Protein AF-A0A6A7BTP1-F1 (afdb_monomer_lite)

Organism: NCBI:txid1314780

Foldseek 3Di:
DDDDDDDPPPDDPVCLVVLLVVLLVVLVVLLVLLVVLLVVLQVCLVDPVPPDPAHDDPLLCQLVVLLVVLL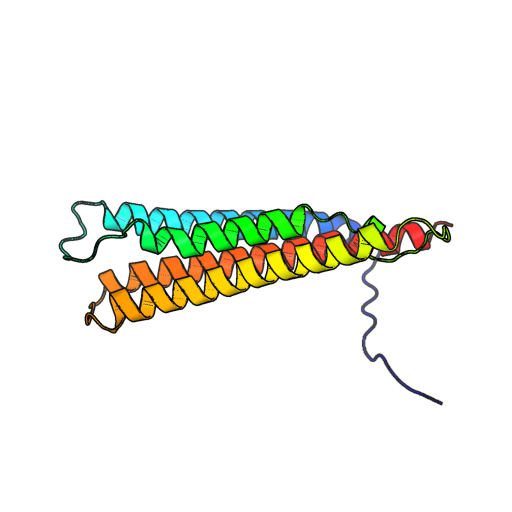VLLVPQDCVLQPPPPPDPPPPVPNVVSVVSNVSSVVSLVSSLVSLVVCLCVRCVVVVNDPPNSVSSVSSNSSSVSSVVSSVSNNVSVVSPVVVVVVPD

Sequence (169 aa):
MSTDHLFRISLPPILTSHTRAIGVYTSGALFSISLFSLLDASLWSSSHLNGSLFHVTFLDWVPAIFSFLGLIIINLINKDHLLGEGAGYGDENHQWRLRVWLFVGFAALAGGLAGGVAVLVLKYVTKGAEWPALGMGVEGLLANAGVMLACVILWTAQRGDEFGYNLTL

InterPro domains:
  IPR007919 Uncharacterised protein family UPF0220 [PF05255] (3-162)
  IPR007919 Uncharacterised protein family UPF0220 [PTHR13180] (17-161)

Radius of gyration: 20.79 Å; chains: 1; bounding box: 47×31×66 Å

pLDDT: mean 73.59, std 16.99, range [35.97, 94.38]

Secondary structure (DSSP, 8-state):
-----S------HHHHHHHHHHHHHHHHHHHHHHHHHHHHHHHHHHSTT--SS----HHHHHHHHHHHHHHHHHHHS-GGGTS--S--TT-HHHHHHHHHHHHHHHHHHHHHHHHHHHHIIIIIITTTPPTTHHHHHHHHHHHHHHHHHHHHHHHHHTTSSHHHHTT--

Structure (mmCIF, N/CA/C/O backbone):
data_AF-A0A6A7BTP1-F1
#
_entry.id   AF-A0A6A7BTP1-F1
#
loop_
_atom_site.group_PDB
_atom_site.id
_atom_site.type_symbol
_atom_site.label_atom_id
_atom_site.label_alt_id
_atom_site.label_comp_id
_atom_site.label_asym_id
_atom_site.label_entity_id
_atom_site.label_seq_id
_atom_site.pdbx_PDB_ins_code
_atom_site.Cartn_x
_atom_site.Cartn_y
_atom_site.Cartn_z
_atom_site.occupancy
_atom_site.B_iso_or_equiv
_atom_site.auth_seq_id
_atom_site.auth_comp_id
_atom_site.auth_asym_id
_atom_site.auth_atom_id
_atom_site.pdbx_PDB_model_num
ATOM 1 N N . MET A 1 1 ? -3.480 -16.280 -43.248 1.00 35.97 1 MET A N 1
ATOM 2 C CA . MET A 1 1 ? -3.436 -17.247 -42.129 1.00 35.97 1 MET A CA 1
ATOM 3 C C . MET A 1 1 ? -2.390 -16.700 -41.166 1.00 35.97 1 MET A C 1
ATOM 5 O O . MET A 1 1 ? -1.259 -16.602 -41.603 1.00 35.97 1 MET A O 1
ATOM 9 N N . SER A 1 2 ? -2.645 -16.174 -39.971 1.00 37.62 2 SER A N 1
ATOM 10 C CA . SER A 1 2 ? -3.800 -16.159 -39.063 1.00 37.62 2 SER A CA 1
ATOM 11 C C . SER A 1 2 ? -3.888 -14.798 -38.347 1.00 37.62 2 SER A C 1
ATOM 13 O O . SER A 1 2 ? -2.952 -14.007 -38.395 1.00 37.62 2 SER A O 1
ATOM 15 N N . THR A 1 3 ? -5.049 -14.549 -37.751 1.00 51.59 3 THR A N 1
ATOM 16 C CA . THR A 1 3 ? -5.481 -13.425 -36.901 1.00 51.59 3 THR A CA 1
ATOM 17 C C . THR A 1 3 ? -4.662 -13.208 -35.616 1.00 51.59 3 THR A C 1
ATOM 19 O O . THR A 1 3 ? -3.900 -14.085 -35.227 1.00 51.59 3 THR A O 1
ATOM 22 N N . ASP A 1 4 ? -4.945 -12.064 -34.962 1.00 47.62 4 ASP A N 1
ATOM 23 C CA . ASP A 1 4 ? -4.669 -11.647 -33.564 1.00 47.62 4 ASP A CA 1
ATOM 24 C C . ASP A 1 4 ? -3.521 -10.621 -33.427 1.00 47.62 4 ASP A C 1
ATOM 26 O O . ASP A 1 4 ? -2.368 -10.911 -33.701 1.00 47.62 4 ASP A O 1
ATOM 30 N N . HIS A 1 5 ? -3.754 -9.340 -33.100 1.00 43.03 5 HIS A N 1
ATOM 31 C CA . HIS A 1 5 ? -4.493 -8.839 -31.936 1.00 43.03 5 HIS A CA 1
ATOM 32 C C . HIS A 1 5 ? -5.347 -7.582 -32.224 1.00 43.03 5 HIS A C 1
ATOM 34 O O . HIS A 1 5 ? -4.935 -6.660 -32.925 1.00 43.03 5 HIS A O 1
ATOM 40 N N . LEU A 1 6 ? -6.536 -7.544 -31.614 1.00 52.94 6 LEU A N 1
ATOM 41 C CA . LEU A 1 6 ? -7.685 -6.697 -31.971 1.00 52.94 6 LEU A CA 1
ATOM 42 C C . LEU A 1 6 ? -7.646 -5.233 -31.487 1.00 52.94 6 LEU A C 1
ATOM 44 O O . LEU A 1 6 ? -8.480 -4.450 -31.919 1.00 52.94 6 LEU A O 1
ATOM 48 N N . PHE A 1 7 ? -6.689 -4.814 -30.652 1.00 45.59 7 PHE A N 1
ATOM 49 C CA . PHE A 1 7 ? -6.537 -3.398 -30.282 1.00 45.59 7 PHE A CA 1
ATOM 50 C C . PHE A 1 7 ? -5.072 -3.042 -30.021 1.00 45.59 7 PHE A C 1
ATOM 52 O O . PHE A 1 7 ? -4.561 -3.205 -28.916 1.00 45.59 7 PHE A O 1
ATOM 59 N N . ARG A 1 8 ? -4.395 -2.493 -31.034 1.00 48.19 8 ARG A N 1
ATOM 60 C CA . ARG A 1 8 ? -3.142 -1.752 -30.853 1.00 48.19 8 ARG A CA 1
ATOM 61 C C . ARG A 1 8 ? -3.513 -0.282 -30.687 1.00 48.19 8 ARG A C 1
ATOM 63 O O . ARG A 1 8 ? -3.595 0.451 -31.668 1.00 48.19 8 ARG A O 1
ATOM 70 N N . ILE A 1 9 ? -3.822 0.139 -29.460 1.00 52.62 9 ILE A N 1
ATOM 71 C CA . ILE A 1 9 ? -4.059 1.559 -29.171 1.00 52.62 9 ILE A CA 1
ATOM 72 C C . ILE A 1 9 ? -2.707 2.268 -29.290 1.00 52.62 9 ILE A C 1
ATOM 74 O O . ILE A 1 9 ? -1.930 2.338 -28.342 1.00 52.62 9 ILE A O 1
ATOM 78 N N . SER A 1 10 ? -2.405 2.747 -30.494 1.00 53.88 10 SER A N 1
ATOM 79 C CA . SER A 1 10 ? -1.260 3.609 -30.756 1.00 53.88 10 SER A CA 1
ATOM 80 C C . SER A 1 10 ? -1.646 5.018 -30.316 1.00 53.88 10 SER A C 1
ATOM 82 O O . SER A 1 10 ? -2.218 5.785 -31.088 1.00 53.88 10 SER A O 1
ATOM 84 N N . LEU A 1 11 ? -1.419 5.335 -29.040 1.00 48.78 11 LEU A N 1
ATOM 85 C CA . LEU A 1 11 ? -1.596 6.700 -28.548 1.00 48.78 11 LEU A CA 1
ATOM 86 C C . LEU A 1 11 ? -0.551 7.622 -29.202 1.00 48.78 11 LEU A C 1
ATOM 88 O O . LEU A 1 11 ? 0.564 7.177 -29.486 1.00 48.78 11 LEU A O 1
ATOM 92 N N . PRO A 1 12 ? -0.891 8.894 -29.471 1.00 46.34 12 PRO A N 1
ATOM 93 C CA . PRO A 1 12 ? 0.028 9.819 -30.122 1.00 46.34 12 PRO A CA 1
ATOM 94 C C . PRO A 1 12 ? 1.289 10.061 -29.266 1.00 46.34 12 PRO A C 1
ATOM 96 O O . PRO A 1 12 ? 1.202 10.052 -28.037 1.00 46.34 12 PRO A O 1
ATOM 99 N N . PRO A 1 13 ? 2.454 10.347 -29.880 1.00 52.44 13 PRO A N 1
ATOM 100 C CA . PRO A 1 13 ? 3.747 10.480 -29.187 1.00 52.44 13 PRO A CA 1
ATOM 101 C C . PRO A 1 13 ? 3.826 11.671 -28.209 1.00 52.44 13 PRO A C 1
ATOM 103 O O . PRO A 1 13 ? 4.695 11.732 -27.346 1.00 52.44 13 PRO A O 1
ATOM 106 N N . ILE A 1 14 ? 2.892 12.619 -28.300 1.00 48.50 14 ILE A N 1
ATOM 107 C CA . ILE A 1 14 ? 2.730 13.698 -27.312 1.00 48.50 14 ILE A CA 1
ATOM 108 C C . ILE A 1 14 ? 2.009 13.180 -26.058 1.00 48.50 14 ILE A C 1
ATOM 110 O O . ILE A 1 14 ? 2.308 13.617 -24.947 1.00 48.50 14 ILE A O 1
ATOM 114 N N . LEU A 1 15 ? 1.104 12.204 -26.210 1.00 51.53 15 LEU A N 1
ATOM 115 C CA . LEU A 1 15 ? 0.485 11.534 -25.071 1.00 51.53 15 LEU A CA 1
ATOM 116 C C . LEU A 1 15 ? 1.499 10.663 -24.330 1.00 51.53 15 LEU A C 1
ATOM 118 O O . LEU A 1 15 ? 1.467 10.671 -23.110 1.00 51.53 15 LEU A O 1
ATOM 122 N N . THR A 1 16 ? 2.421 9.979 -25.016 1.00 58.16 16 THR A N 1
ATOM 123 C CA . THR A 1 16 ? 3.373 9.058 -24.361 1.00 58.16 16 THR A CA 1
ATOM 124 C C . THR A 1 16 ? 4.314 9.762 -23.370 1.00 58.16 16 THR A C 1
ATOM 126 O O . THR A 1 16 ? 4.577 9.229 -22.288 1.00 58.16 16 THR A O 1
ATOM 129 N N . SER A 1 17 ? 4.745 10.995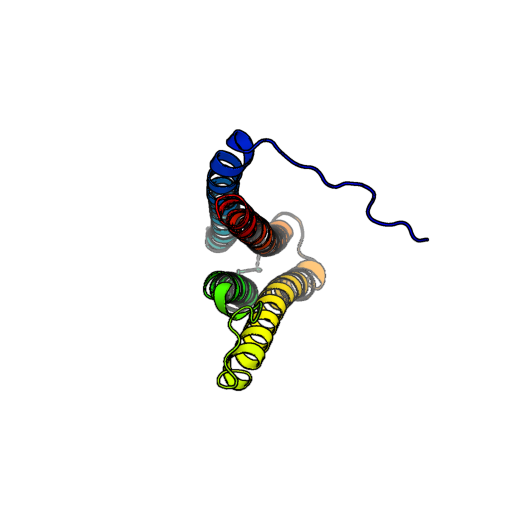 -23.668 1.00 58.66 17 SER A N 1
ATOM 130 C CA . SER A 1 17 ? 5.600 11.787 -22.765 1.00 58.66 17 SER A CA 1
ATOM 131 C C . SER A 1 17 ? 4.860 12.228 -21.491 1.00 58.66 17 SER A C 1
ATOM 133 O O . SER A 1 17 ? 5.342 12.032 -20.370 1.00 58.66 17 SER A O 1
ATOM 135 N N . HIS A 1 18 ? 3.634 12.744 -21.634 1.00 68.38 18 HIS A N 1
ATOM 136 C CA . HIS A 1 18 ? 2.824 13.166 -20.490 1.00 68.38 18 HIS A CA 1
ATOM 137 C C . HIS A 1 18 ? 2.201 11.988 -19.728 1.00 68.38 18 HIS A C 1
ATOM 139 O O . HIS A 1 18 ? 2.015 12.094 -18.518 1.00 68.38 18 HIS A O 1
ATOM 145 N N . THR A 1 19 ? 1.936 10.843 -20.368 1.00 72.19 19 THR A N 1
ATOM 146 C CA . THR A 1 19 ? 1.362 9.662 -19.698 1.00 72.19 19 THR A CA 1
ATOM 147 C C . THR A 1 19 ? 2.297 9.070 -18.655 1.00 72.19 19 THR A C 1
ATOM 149 O O . THR A 1 19 ? 1.819 8.604 -17.624 1.00 72.19 19 THR A O 1
ATOM 152 N N . ARG A 1 20 ? 3.621 9.130 -18.868 1.00 75.94 20 ARG A N 1
ATOM 153 C CA . ARG A 1 20 ? 4.597 8.688 -17.862 1.00 75.94 20 ARG A CA 1
ATOM 154 C C . ARG A 1 20 ? 4.549 9.593 -16.639 1.00 75.94 20 ARG A C 1
ATOM 156 O O . ARG A 1 20 ? 4.426 9.103 -15.522 1.00 75.94 20 ARG A O 1
ATOM 163 N N . ALA A 1 21 ? 4.621 10.906 -16.857 1.00 83.94 21 ALA A N 1
ATOM 164 C CA . ALA A 1 21 ? 4.567 11.886 -15.778 1.00 83.94 21 ALA A CA 1
ATOM 165 C C . ALA A 1 21 ? 3.262 11.746 -14.983 1.00 83.94 21 ALA A C 1
ATOM 167 O O . ALA A 1 21 ? 3.303 11.598 -13.766 1.00 83.94 21 ALA A O 1
ATOM 168 N N . ILE A 1 22 ? 2.119 11.692 -15.674 1.00 85.19 22 ILE A N 1
ATOM 169 C CA . ILE A 1 22 ? 0.804 11.482 -15.059 1.00 85.19 22 ILE A CA 1
ATOM 170 C C . ILE A 1 22 ? 0.783 10.167 -14.276 1.00 85.19 22 ILE A C 1
ATOM 172 O O . ILE A 1 22 ? 0.419 10.180 -13.110 1.00 85.19 22 ILE A O 1
ATOM 176 N N . GLY A 1 23 ? 1.239 9.054 -14.858 1.00 86.00 23 GLY A N 1
ATOM 177 C CA . GLY A 1 23 ? 1.272 7.758 -14.179 1.00 86.00 23 GLY A CA 1
ATOM 178 C C . GLY A 1 23 ? 2.134 7.759 -12.912 1.00 86.00 23 GLY A C 1
ATOM 179 O O . GLY A 1 23 ? 1.712 7.241 -11.879 1.00 86.00 23 GLY A O 1
ATOM 180 N N . VAL A 1 24 ? 3.299 8.413 -12.946 1.00 89.00 24 VAL A N 1
ATOM 181 C CA . VAL A 1 24 ? 4.160 8.576 -11.767 1.00 89.00 24 VAL A CA 1
ATOM 182 C C . VAL A 1 24 ? 3.471 9.441 -10.705 1.00 89.00 24 VAL A C 1
ATOM 184 O O . VAL A 1 24 ? 3.379 9.010 -9.557 1.00 89.00 24 VAL A O 1
ATOM 187 N N . TYR A 1 25 ? 2.906 10.598 -11.065 1.00 91.44 25 TYR A N 1
ATOM 188 C CA . TYR A 1 25 ? 2.195 11.459 -10.109 1.00 91.44 25 TYR A CA 1
ATOM 189 C C . TYR A 1 25 ? 0.948 10.788 -9.520 1.00 91.44 25 TYR A C 1
ATOM 191 O O . TYR A 1 25 ? 0.727 10.865 -8.313 1.00 91.44 25 TYR A O 1
ATOM 199 N N . THR A 1 26 ? 0.159 10.085 -10.336 1.00 91.56 26 THR A N 1
ATOM 200 C CA . THR A 1 26 ? -1.021 9.338 -9.884 1.00 91.56 26 THR A CA 1
ATOM 201 C C . THR A 1 26 ? -0.629 8.202 -8.945 1.00 91.56 26 THR A C 1
ATOM 203 O O . THR A 1 26 ? -1.263 8.033 -7.906 1.00 91.56 26 THR A O 1
ATOM 206 N N . SER A 1 27 ? 0.437 7.456 -9.256 1.00 90.88 27 SER A N 1
ATOM 207 C CA . SER A 1 27 ? 0.935 6.401 -8.365 1.00 90.88 27 SER A CA 1
ATOM 208 C C . SER A 1 27 ? 1.415 6.956 -7.020 1.00 90.88 27 SER A C 1
ATOM 210 O O . SER A 1 27 ? 1.069 6.404 -5.979 1.00 90.88 27 SER A O 1
ATOM 212 N N . GLY A 1 28 ? 2.119 8.094 -7.025 1.00 91.12 28 GLY A N 1
ATOM 213 C CA . GLY A 1 28 ? 2.540 8.791 -5.811 1.00 91.12 28 GLY A CA 1
ATOM 214 C C . GLY A 1 28 ? 1.356 9.278 -4.976 1.00 91.12 28 GLY A C 1
ATOM 215 O O . GLY A 1 28 ? 1.321 9.040 -3.774 1.00 91.12 28 GLY A O 1
ATOM 216 N N . ALA A 1 29 ? 0.348 9.884 -5.610 1.00 93.94 29 ALA A N 1
ATOM 217 C CA . ALA A 1 29 ? -0.862 10.335 -4.925 1.00 93.94 29 ALA A CA 1
ATOM 218 C C . ALA A 1 29 ? -1.619 9.169 -4.267 1.00 93.94 29 ALA A C 1
ATOM 220 O O . ALA A 1 29 ? -1.988 9.255 -3.097 1.00 93.94 29 ALA A O 1
ATOM 221 N N . LEU A 1 30 ? -1.799 8.054 -4.983 1.00 92.25 30 LEU A N 1
ATOM 222 C CA . LEU A 1 30 ? -2.442 6.851 -4.443 1.00 92.25 30 LEU A CA 1
ATOM 223 C C . LEU A 1 30 ? -1.644 6.234 -3.294 1.00 92.25 30 LEU A C 1
ATOM 225 O O . LEU A 1 30 ? -2.225 5.815 -2.292 1.00 92.25 30 LEU A O 1
ATOM 229 N N . PHE A 1 31 ? -0.318 6.217 -3.406 1.00 92.69 31 PHE A N 1
ATOM 230 C CA . PHE A 1 31 ? 0.560 5.755 -2.339 1.00 92.69 31 PHE A CA 1
ATOM 231 C C . PHE A 1 31 ? 0.441 6.627 -1.082 1.00 92.69 31 PHE A C 1
ATOM 233 O O . PHE A 1 31 ? 0.290 6.102 0.020 1.00 92.69 31 PHE A O 1
ATOM 240 N N . SER A 1 32 ? 0.431 7.954 -1.236 1.00 93.31 32 SER A N 1
ATOM 241 C CA . SER A 1 32 ? 0.234 8.888 -0.124 1.00 93.31 32 SER A CA 1
ATOM 242 C C . SER A 1 32 ? -1.140 8.743 0.530 1.00 93.31 32 SER A C 1
ATOM 244 O O . SER A 1 32 ? -1.215 8.754 1.754 1.00 93.31 32 SER A O 1
ATOM 246 N N . ILE A 1 33 ? -2.211 8.554 -0.249 1.00 92.62 33 ILE A N 1
ATOM 247 C CA . ILE A 1 33 ? -3.560 8.294 0.287 1.00 92.62 33 ILE A CA 1
ATOM 248 C C . ILE A 1 33 ? -3.582 6.981 1.079 1.00 92.62 33 ILE A C 1
ATOM 250 O O . ILE A 1 33 ? -4.162 6.919 2.160 1.00 92.62 33 ILE A O 1
ATOM 254 N N . SER A 1 34 ? -2.905 5.948 0.578 1.00 90.25 34 SER A N 1
ATOM 255 C 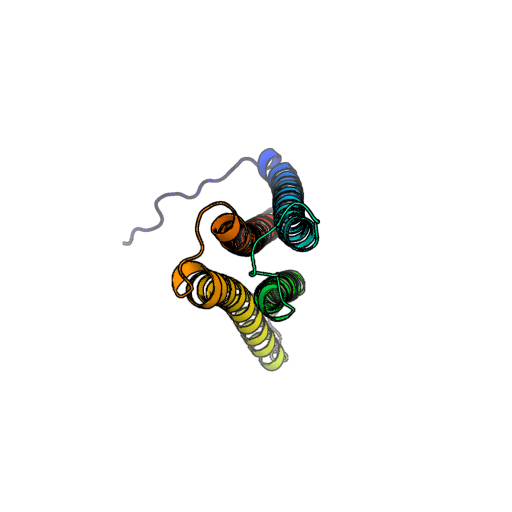CA . SER A 1 34 ? -2.809 4.652 1.257 1.00 90.25 34 SER A CA 1
ATOM 256 C C . SER A 1 34 ? -2.069 4.764 2.592 1.00 90.25 34 SER A C 1
ATOM 258 O O . SER A 1 34 ? -2.526 4.238 3.603 1.00 90.25 34 SER A O 1
ATOM 260 N N . LEU A 1 35 ? -0.949 5.495 2.616 1.00 89.25 35 LEU A N 1
ATOM 261 C CA . LEU A 1 35 ? -0.223 5.801 3.850 1.00 89.25 35 LEU A CA 1
ATOM 262 C C . LEU A 1 35 ? -1.063 6.631 4.819 1.00 89.25 35 LEU A C 1
ATOM 264 O O . LEU A 1 35 ? -1.042 6.370 6.017 1.00 89.25 35 LEU A O 1
ATOM 268 N N . PHE A 1 36 ? -1.805 7.613 4.309 1.00 90.06 36 PHE A N 1
ATOM 269 C CA . PHE A 1 36 ? -2.682 8.441 5.123 1.00 90.06 36 PHE A CA 1
ATOM 270 C C . PHE A 1 36 ? -3.786 7.611 5.788 1.00 90.06 36 PHE A C 1
ATOM 272 O O . PHE A 1 36 ? -3.943 7.717 6.996 1.00 90.06 36 PHE A O 1
ATOM 279 N N . SER A 1 37 ? -4.480 6.739 5.048 1.00 85.81 37 SER A N 1
ATOM 280 C CA . SER A 1 37 ? -5.514 5.843 5.600 1.00 85.81 37 SER A CA 1
ATOM 281 C C . SER A 1 37 ? -4.941 4.886 6.659 1.00 85.81 37 SER A C 1
ATOM 283 O O . SER A 1 37 ? -5.534 4.694 7.720 1.00 85.81 37 SER A O 1
ATOM 285 N N . LEU A 1 38 ? -3.724 4.367 6.447 1.00 85.19 38 LEU A N 1
ATOM 286 C CA . LEU A 1 38 ? -3.034 3.552 7.451 1.00 85.19 38 LEU A CA 1
ATOM 287 C C . LEU A 1 38 ? -2.718 4.345 8.727 1.00 85.19 38 LEU A C 1
ATOM 289 O O . LEU A 1 38 ? -2.927 3.855 9.841 1.00 85.19 38 LEU A O 1
ATOM 293 N N . LEU A 1 39 ? -2.213 5.572 8.572 1.00 84.38 39 LEU A N 1
ATOM 294 C CA . LEU A 1 39 ? -1.908 6.450 9.697 1.00 84.38 39 LEU A CA 1
ATOM 295 C C . LEU A 1 39 ? -3.175 6.865 10.442 1.00 84.38 39 LEU A C 1
ATOM 297 O O . LEU A 1 39 ? -3.180 6.802 11.668 1.00 84.38 39 LEU A O 1
ATOM 301 N N . ASP A 1 40 ? -4.241 7.216 9.730 1.00 84.25 40 ASP A N 1
ATOM 302 C CA . ASP A 1 40 ? -5.534 7.584 10.305 1.00 84.25 40 ASP A CA 1
ATOM 303 C C . ASP A 1 40 ? -6.098 6.450 11.172 1.00 84.25 40 ASP A C 1
ATOM 305 O O . ASP A 1 40 ? -6.390 6.659 12.351 1.00 84.25 40 ASP A O 1
ATOM 309 N N . ALA A 1 41 ? -6.089 5.212 10.666 1.00 79.56 41 ALA A N 1
ATOM 310 C CA . ALA A 1 41 ? -6.490 4.036 11.437 1.00 79.56 41 ALA A CA 1
ATOM 311 C C . ALA A 1 41 ? -5.622 3.819 12.697 1.00 79.56 41 ALA A C 1
ATOM 313 O O . ALA A 1 41 ? -6.134 3.481 13.768 1.00 79.56 41 ALA A O 1
ATOM 314 N N . SER A 1 42 ? -4.305 4.042 12.603 1.00 78.25 42 SER A N 1
ATOM 315 C CA . SER A 1 42 ? -3.379 3.884 13.737 1.00 78.25 42 SER A CA 1
ATOM 316 C C . SER A 1 42 ? -3.533 4.973 14.811 1.00 78.25 42 SER A C 1
ATOM 318 O O . SER A 1 42 ? -3.474 4.689 16.014 1.00 78.25 42 SER A O 1
ATOM 320 N N . LEU A 1 43 ? -3.776 6.214 14.383 1.00 75.94 43 LEU A N 1
ATOM 321 C CA . LEU A 1 43 ? -3.979 7.376 15.244 1.00 75.94 43 LEU A CA 1
ATOM 322 C C . LEU A 1 43 ? -5.338 7.301 15.934 1.00 75.94 43 LEU A C 1
ATOM 324 O O . LEU A 1 43 ? -5.416 7.523 17.143 1.00 75.94 43 LEU A O 1
ATOM 328 N N . TRP A 1 44 ? -6.384 6.908 15.203 1.00 70.69 44 TRP A N 1
ATOM 329 C CA . TRP A 1 44 ? -7.707 6.663 15.770 1.00 70.69 44 TRP A CA 1
ATOM 330 C C . TRP A 1 44 ? -7.663 5.573 16.842 1.00 70.69 44 TRP A C 1
ATOM 332 O O . TRP A 1 44 ? -8.224 5.743 17.923 1.00 70.69 44 TRP A O 1
ATOM 342 N N . SER A 1 45 ? -6.911 4.494 16.598 1.00 66.56 45 SER A N 1
ATOM 343 C CA . SER A 1 45 ? -6.724 3.426 17.582 1.00 66.56 45 SER A CA 1
ATOM 344 C C . SER A 1 45 ? -5.998 3.867 18.857 1.00 66.56 45 SER A C 1
ATOM 346 O O . SER A 1 45 ? -6.167 3.207 19.881 1.00 66.56 45 SER A O 1
ATOM 348 N N . SER A 1 46 ? -5.166 4.909 18.799 1.00 63.19 46 SER A N 1
ATOM 349 C CA . SER A 1 46 ? -4.400 5.422 19.949 1.00 63.19 46 SER A CA 1
ATOM 350 C C . SER A 1 46 ? -5.096 6.596 20.649 1.00 63.19 46 SER A C 1
ATOM 352 O O . SER A 1 46 ? -4.644 7.060 21.696 1.00 63.19 46 SER A O 1
ATOM 354 N N . SER A 1 47 ? -6.182 7.106 20.065 1.00 59.16 47 SER A N 1
ATOM 355 C CA . SER A 1 47 ? -6.931 8.244 20.581 1.00 59.16 47 SER A CA 1
ATOM 356 C C . SER A 1 47 ? -7.880 7.832 21.708 1.00 59.16 47 SER A C 1
ATOM 358 O O . SER A 1 47 ? -8.533 6.792 21.649 1.00 59.16 47 SER A O 1
ATOM 360 N N . HIS A 1 48 ? -8.040 8.715 22.699 1.00 54.62 48 HIS A N 1
ATOM 361 C CA . HIS A 1 48 ? -9.009 8.586 23.800 1.00 54.62 48 HIS A CA 1
ATOM 362 C C . HIS A 1 48 ? -10.481 8.508 23.334 1.00 54.62 48 HIS A C 1
ATOM 364 O O . HIS A 1 48 ? -11.365 8.241 24.144 1.00 54.62 48 HIS A O 1
ATOM 370 N N . LEU A 1 49 ? -10.750 8.752 22.045 1.00 54.34 49 LEU A N 1
ATOM 371 C CA . LEU A 1 49 ? -12.069 8.618 21.417 1.00 54.34 49 LEU A CA 1
ATOM 372 C C . LEU A 1 49 ? -12.450 7.157 21.118 1.00 54.34 49 LEU A C 1
ATOM 374 O O . LEU A 1 49 ? -13.629 6.860 20.932 1.00 54.34 49 LEU A O 1
ATOM 378 N N . ASN A 1 50 ? -11.483 6.236 21.094 1.00 54.75 50 ASN A N 1
ATOM 379 C CA . ASN A 1 50 ? -11.733 4.815 20.893 1.00 54.75 50 ASN A CA 1
ATOM 380 C C . ASN A 1 50 ? -11.895 4.113 22.252 1.00 54.75 50 ASN A C 1
ATOM 382 O O . ASN A 1 50 ? -10.953 3.552 22.798 1.00 54.75 50 ASN A O 1
ATOM 386 N N . GLY A 1 51 ? -13.114 4.113 22.796 1.00 52.34 51 GLY A N 1
ATOM 387 C CA . GLY A 1 51 ? -13.465 3.358 24.010 1.00 52.34 51 GLY A CA 1
ATOM 388 C C . GLY A 1 51 ? -13.554 1.835 23.813 1.00 52.34 51 GLY A C 1
ATOM 389 O O . GLY A 1 51 ? -14.106 1.143 24.666 1.00 52.34 51 GLY A O 1
ATOM 390 N N . SER A 1 52 ? -13.076 1.306 22.679 1.00 53.66 52 SER A N 1
ATOM 391 C CA . SER A 1 52 ? -13.152 -0.117 22.347 1.00 53.66 52 SER A CA 1
ATOM 392 C C . SER A 1 52 ? -11.910 -0.877 22.826 1.00 53.66 52 SER A C 1
ATOM 394 O O . SER A 1 52 ? -10.796 -0.360 22.846 1.00 53.66 52 SER A O 1
ATOM 396 N N . LEU A 1 53 ? -12.084 -2.150 23.191 1.00 54.97 53 LEU A N 1
ATOM 397 C CA . LEU A 1 53 ? -10.984 -3.022 23.631 1.00 54.97 53 LEU A CA 1
ATOM 398 C C . LEU A 1 53 ? -10.025 -3.402 22.477 1.00 54.97 53 LEU A C 1
ATOM 400 O O . LEU A 1 53 ? -9.019 -4.081 22.690 1.00 54.97 53 LEU A O 1
ATOM 404 N N . PHE A 1 54 ? -10.334 -2.989 21.243 1.00 56.50 54 PHE A N 1
ATOM 405 C CA . PHE A 1 54 ? -9.594 -3.332 20.034 1.00 56.50 54 PHE A CA 1
ATOM 406 C C . PHE A 1 54 ? -8.580 -2.240 19.708 1.00 56.50 54 PHE A C 1
ATOM 408 O O . PHE A 1 54 ? -8.938 -1.159 19.251 1.00 56.50 54 PHE A O 1
ATOM 415 N N . HIS A 1 55 ? -7.306 -2.556 19.928 1.00 61.72 55 HIS A N 1
ATOM 416 C CA . HIS A 1 55 ? -6.189 -1.687 19.578 1.00 61.72 55 HIS A CA 1
ATOM 417 C C . HIS A 1 55 ? -5.416 -2.266 18.401 1.00 61.72 55 HIS A C 1
ATOM 419 O O . HIS A 1 55 ? -5.229 -3.487 18.312 1.00 61.72 55 HIS A O 1
ATOM 425 N N . VAL A 1 56 ? -4.942 -1.388 17.522 1.00 62.16 56 VAL A N 1
ATOM 426 C CA . VAL A 1 56 ? -4.013 -1.720 16.451 1.00 62.16 56 VAL A CA 1
ATOM 427 C C . VAL A 1 56 ? -2.726 -2.220 17.096 1.00 62.16 56 VAL A C 1
ATOM 429 O O . VAL A 1 56 ? -2.078 -1.517 17.868 1.00 62.16 56 VAL A O 1
ATOM 432 N N . THR A 1 57 ? -2.386 -3.477 16.838 1.00 67.94 57 THR A N 1
ATOM 433 C CA . THR A 1 57 ? -1.167 -4.094 17.373 1.00 67.94 57 THR A CA 1
ATOM 434 C C . THR A 1 57 ? -0.106 -4.127 16.285 1.00 67.94 57 THR A C 1
ATOM 436 O O . THR A 1 57 ? -0.413 -3.972 15.107 1.00 67.94 57 THR A O 1
ATOM 439 N N . PHE A 1 58 ? 1.153 -4.380 16.653 1.00 70.81 58 PHE A N 1
ATOM 440 C CA . PHE A 1 58 ? 2.250 -4.538 15.687 1.00 70.81 58 PHE A CA 1
ATOM 441 C C . PHE A 1 58 ? 1.910 -5.514 14.542 1.00 70.81 58 PHE A C 1
ATOM 443 O O . PHE A 1 58 ? 2.350 -5.333 13.412 1.00 70.81 58 PHE A O 1
ATOM 450 N N . LEU A 1 59 ? 1.065 -6.513 14.815 1.00 73.00 59 LEU A N 1
ATOM 451 C CA . LEU A 1 59 ? 0.630 -7.495 13.826 1.00 73.00 59 LEU A CA 1
ATOM 452 C C . LEU A 1 59 ? -0.180 -6.888 12.667 1.00 73.00 59 LEU A C 1
ATOM 454 O O . LEU A 1 59 ? -0.112 -7.406 11.560 1.00 73.00 59 LEU A O 1
ATOM 458 N N . ASP A 1 60 ? -0.882 -5.776 12.886 1.00 74.69 60 ASP A N 1
ATOM 459 C CA . ASP A 1 60 ? -1.670 -5.104 11.843 1.00 74.69 60 ASP A CA 1
ATOM 460 C C . ASP A 1 60 ? -0.784 -4.282 10.891 1.00 74.69 60 ASP A C 1
ATOM 462 O O . ASP A 1 60 ? -1.184 -3.963 9.774 1.00 74.69 60 ASP A O 1
ATOM 466 N N . TRP A 1 61 ? 0.451 -3.986 11.309 1.00 81.44 61 TRP A N 1
ATOM 467 C CA . TRP A 1 61 ? 1.460 -3.321 10.483 1.00 81.44 61 TRP A CA 1
ATOM 468 C C . TRP A 1 61 ? 2.214 -4.301 9.583 1.00 81.44 61 TRP A C 1
ATOM 470 O O . TRP A 1 61 ? 2.727 -3.897 8.541 1.00 81.44 61 TRP A O 1
ATOM 480 N N . VAL A 1 62 ? 2.273 -5.587 9.948 1.00 87.06 62 VAL A N 1
ATOM 481 C CA . VAL A 1 62 ? 2.996 -6.616 9.179 1.00 87.06 62 VAL A CA 1
ATOM 482 C C . VAL A 1 62 ? 2.522 -6.694 7.719 1.00 87.06 62 VAL A C 1
ATOM 484 O O . VAL A 1 62 ? 3.380 -6.655 6.834 1.00 87.06 62 VAL A O 1
ATOM 487 N N . PRO A 1 63 ? 1.206 -6.731 7.420 1.00 87.12 63 PRO A N 1
ATOM 488 C CA . PRO A 1 63 ? 0.725 -6.729 6.041 1.00 87.12 63 PRO A CA 1
ATOM 489 C C . PRO A 1 63 ? 1.159 -5.485 5.259 1.00 87.12 63 PRO A C 1
ATOM 491 O O . PRO A 1 63 ? 1.609 -5.597 4.121 1.00 87.12 63 PRO A O 1
ATOM 494 N N . ALA A 1 64 ? 1.112 -4.312 5.896 1.00 87.94 64 ALA A N 1
ATOM 495 C CA . ALA A 1 64 ? 1.512 -3.056 5.273 1.00 87.94 64 ALA A CA 1
ATOM 496 C C . ALA A 1 64 ? 3.011 -3.000 4.967 1.00 87.94 64 ALA A C 1
ATOM 498 O O . ALA A 1 64 ? 3.404 -2.603 3.872 1.00 87.94 64 ALA A O 1
ATOM 499 N N . ILE A 1 65 ? 3.855 -3.459 5.896 1.00 90.50 65 ILE A N 1
ATOM 500 C CA . ILE A 1 65 ? 5.305 -3.560 5.686 1.00 90.50 65 ILE A CA 1
ATOM 501 C C . ILE A 1 65 ? 5.604 -4.472 4.492 1.00 90.50 65 ILE A C 1
ATOM 503 O O . ILE A 1 65 ? 6.441 -4.134 3.656 1.00 90.50 65 ILE A O 1
ATOM 507 N N . PHE A 1 66 ? 4.904 -5.603 4.381 1.00 91.06 66 PHE A N 1
ATOM 508 C CA . PHE A 1 66 ? 5.098 -6.541 3.277 1.00 91.06 66 PHE A CA 1
ATOM 509 C C . PHE A 1 66 ? 4.638 -5.953 1.932 1.00 91.06 66 PHE A C 1
ATOM 511 O O . PHE A 1 66 ? 5.351 -6.079 0.936 1.00 91.06 66 PHE A O 1
ATOM 518 N N . SER A 1 67 ? 3.532 -5.202 1.922 1.00 91.44 67 SER A N 1
ATOM 519 C CA . SER A 1 67 ? 3.082 -4.431 0.756 1.00 91.44 67 SER A CA 1
ATOM 520 C C . SER A 1 67 ? 4.103 -3.365 0.326 1.00 91.44 67 SER A C 1
ATOM 522 O O . SER A 1 67 ? 4.409 -3.245 -0.862 1.00 91.44 67 SER A O 1
ATOM 524 N N . PHE A 1 68 ? 4.691 -2.617 1.269 1.00 91.88 68 PHE A N 1
ATOM 525 C CA . PHE A 1 68 ? 5.733 -1.626 0.963 1.00 91.88 68 PHE A CA 1
ATOM 526 C C . PHE A 1 68 ? 7.009 -2.266 0.428 1.00 91.88 68 PHE A C 1
ATOM 528 O O . PHE A 1 68 ? 7.589 -1.779 -0.542 1.00 91.88 68 PHE A O 1
ATOM 535 N N . LEU A 1 69 ? 7.429 -3.380 1.022 1.00 92.12 69 LEU A N 1
ATOM 536 C CA . LEU A 1 69 ? 8.598 -4.124 0.576 1.00 92.12 69 LEU A CA 1
ATOM 537 C C . LEU A 1 69 ? 8.387 -4.665 -0.845 1.00 92.12 69 LEU A C 1
ATOM 539 O O . LEU A 1 69 ? 9.273 -4.523 -1.687 1.00 92.12 69 LEU A O 1
ATOM 543 N N . GLY A 1 70 ? 7.202 -5.204 -1.144 1.00 89.12 70 GLY A N 1
ATOM 544 C CA . GLY A 1 70 ? 6.842 -5.653 -2.490 1.00 89.12 70 GLY A CA 1
ATOM 545 C C . GLY A 1 70 ? 6.884 -4.529 -3.528 1.00 89.12 70 GLY A C 1
ATOM 546 O O . GLY A 1 70 ? 7.482 -4.702 -4.590 1.00 89.12 70 GLY A O 1
ATOM 547 N N . LEU A 1 71 ? 6.337 -3.352 -3.194 1.00 91.88 71 LEU A N 1
ATOM 548 C CA . LEU A 1 71 ? 6.424 -2.151 -4.034 1.00 91.88 71 LEU A CA 1
ATOM 549 C C . LEU A 1 71 ? 7.885 -1.762 -4.313 1.00 91.88 71 LEU A C 1
ATOM 551 O O . LEU A 1 71 ? 8.228 -1.484 -5.462 1.00 91.88 71 LEU A O 1
ATOM 555 N N . ILE A 1 72 ? 8.741 -1.749 -3.287 1.00 90.69 72 ILE A N 1
ATOM 556 C CA . ILE A 1 72 ? 10.164 -1.401 -3.413 1.00 90.69 72 ILE A CA 1
ATOM 557 C C . ILE A 1 72 ? 10.876 -2.407 -4.320 1.00 90.69 72 ILE A C 1
ATOM 559 O O . ILE A 1 72 ? 11.473 -1.996 -5.309 1.00 90.69 72 ILE A O 1
ATOM 563 N N . ILE A 1 73 ? 10.773 -3.714 -4.042 1.00 89.62 73 ILE A N 1
ATOM 564 C CA . ILE A 1 73 ? 11.442 -4.757 -4.840 1.00 89.62 73 ILE A CA 1
ATOM 565 C C . ILE A 1 73 ? 11.091 -4.620 -6.319 1.00 89.62 73 ILE A C 1
ATOM 567 O O . ILE A 1 73 ? 11.979 -4.624 -7.166 1.00 89.62 73 ILE A O 1
ATOM 571 N N . ILE A 1 74 ? 9.806 -4.463 -6.628 1.00 87.44 74 ILE A N 1
ATOM 572 C CA . ILE A 1 74 ? 9.334 -4.350 -8.006 1.00 87.44 74 ILE A CA 1
ATOM 573 C C . ILE A 1 74 ? 9.902 -3.112 -8.705 1.00 87.44 74 ILE A C 1
ATOM 575 O O . ILE A 1 74 ? 10.308 -3.197 -9.861 1.00 87.44 74 ILE A O 1
ATOM 579 N N . ASN A 1 75 ? 9.946 -1.972 -8.014 1.00 85.94 75 ASN A N 1
ATOM 580 C CA . ASN A 1 75 ? 10.457 -0.729 -8.590 1.00 85.94 75 ASN A CA 1
ATOM 581 C C . ASN A 1 75 ? 11.988 -0.686 -8.697 1.00 85.94 75 ASN A C 1
ATOM 583 O O . ASN A 1 75 ? 12.507 0.104 -9.479 1.00 85.94 75 ASN A O 1
ATOM 587 N N . LEU A 1 76 ? 12.712 -1.515 -7.939 1.00 83.75 76 LEU A N 1
ATOM 588 C CA . LEU A 1 76 ? 14.175 -1.611 -8.004 1.00 83.75 76 LEU A CA 1
ATOM 589 C C . LEU A 1 76 ? 14.681 -2.521 -9.135 1.00 83.75 76 LEU A C 1
ATOM 591 O O . LEU A 1 76 ? 15.873 -2.503 -9.440 1.00 83.75 76 LEU A O 1
ATOM 595 N N . ILE A 1 77 ? 13.816 -3.334 -9.745 1.00 82.50 77 ILE A N 1
ATOM 596 C CA . ILE A 1 77 ? 14.216 -4.258 -10.811 1.00 82.50 77 ILE A CA 1
ATOM 597 C C . ILE A 1 77 ? 14.457 -3.477 -12.103 1.00 82.50 77 ILE A C 1
ATOM 599 O O . ILE A 1 77 ? 13.537 -2.884 -12.669 1.00 82.50 77 ILE A O 1
ATOM 603 N N . ASN A 1 78 ? 15.702 -3.514 -12.588 1.00 66.38 78 ASN A N 1
ATOM 604 C CA . ASN A 1 78 ? 16.047 -2.917 -13.869 1.00 66.38 78 ASN A CA 1
ATOM 605 C C . ASN A 1 78 ? 15.498 -3.773 -15.028 1.00 66.38 78 ASN A C 1
ATOM 607 O O . ASN A 1 78 ? 15.714 -4.988 -15.072 1.00 66.38 78 ASN A O 1
ATOM 611 N N . LYS A 1 79 ? 14.766 -3.138 -15.949 1.00 64.81 79 LYS A N 1
ATOM 612 C CA . LYS A 1 79 ? 14.044 -3.803 -17.047 1.00 64.81 79 LYS A CA 1
ATOM 613 C C . LYS A 1 79 ? 14.949 -4.143 -18.226 1.00 64.81 79 LYS A C 1
ATOM 615 O O . LYS A 1 79 ? 14.682 -5.133 -18.901 1.00 64.81 79 LYS A O 1
ATOM 620 N N . ASP A 1 80 ? 16.069 -3.434 -18.363 1.00 57.25 80 ASP A N 1
ATOM 621 C CA . ASP A 1 80 ? 17.053 -3.622 -19.438 1.00 57.25 80 ASP A CA 1
ATOM 622 C C . ASP A 1 80 ? 17.620 -5.055 -19.489 1.00 57.25 80 ASP A C 1
ATOM 624 O O . ASP A 1 80 ? 17.991 -5.567 -20.542 1.00 57.25 80 ASP A O 1
ATOM 628 N N . HIS A 1 81 ? 17.638 -5.753 -18.350 1.00 52.75 81 HIS A N 1
ATOM 629 C CA . HIS A 1 81 ? 18.167 -7.113 -18.228 1.00 52.75 81 HIS A CA 1
ATOM 630 C C . HIS A 1 81 ? 17.083 -8.207 -18.284 1.00 52.75 81 HIS A C 1
ATOM 632 O O . HIS A 1 81 ? 17.399 -9.390 -18.154 1.00 52.75 81 HIS A O 1
ATOM 638 N N . LEU A 1 82 ? 15.802 -7.849 -18.458 1.00 56.25 82 LEU A N 1
ATOM 639 C CA . LEU A 1 82 ? 14.695 -8.815 -18.521 1.00 56.25 82 LEU A CA 1
ATOM 640 C C . LEU A 1 82 ? 14.459 -9.379 -19.932 1.00 56.25 82 LEU A C 1
ATOM 642 O O . LEU A 1 82 ? 13.923 -10.484 -20.034 1.00 56.25 82 LEU A O 1
ATOM 646 N N . LEU A 1 83 ? 14.843 -8.655 -20.993 1.00 53.50 83 LEU A N 1
ATOM 647 C CA . LEU A 1 83 ? 14.498 -8.995 -22.385 1.00 53.50 83 LEU A CA 1
ATOM 648 C C . LEU A 1 83 ? 15.629 -9.624 -23.211 1.00 53.50 83 LEU A C 1
ATOM 650 O O . LEU A 1 83 ? 15.367 -10.126 -24.297 1.00 53.50 83 LEU A O 1
ATOM 654 N N . GLY A 1 84 ? 16.860 -9.686 -22.698 1.00 51.72 84 GLY A N 1
ATOM 655 C CA . GLY A 1 84 ? 17.928 -10.463 -23.336 1.00 51.72 84 GLY A CA 1
ATOM 656 C C . GLY A 1 84 ? 18.334 -10.001 -24.743 1.00 51.72 84 GLY A C 1
ATOM 657 O O . GLY A 1 84 ? 18.950 -10.779 -25.466 1.00 51.72 84 GLY A O 1
ATOM 658 N N . GLU A 1 85 ? 18.055 -8.756 -25.137 1.00 49.22 85 GLU A N 1
ATOM 659 C CA . GLU A 1 85 ? 18.463 -8.199 -26.441 1.00 49.22 85 GLU A CA 1
ATOM 660 C C . GLU A 1 85 ? 19.925 -7.713 -26.449 1.00 49.22 85 GLU A C 1
ATOM 662 O O . GLU A 1 85 ? 20.277 -6.662 -26.974 1.00 49.22 85 GLU A O 1
ATOM 667 N N . GLY A 1 86 ? 20.810 -8.517 -25.865 1.00 45.91 86 GLY A N 1
ATOM 668 C CA . GLY A 1 86 ? 22.254 -8.387 -25.988 1.00 45.91 86 GLY A CA 1
ATOM 669 C C . GLY A 1 86 ? 22.825 -9.769 -26.245 1.00 45.91 86 GLY A C 1
ATOM 670 O O . GLY A 1 86 ? 23.020 -10.542 -25.311 1.00 45.91 86 GLY A O 1
ATOM 671 N N . ALA A 1 87 ? 23.054 -10.099 -27.515 1.00 44.66 87 ALA A N 1
ATOM 672 C CA . ALA A 1 87 ? 23.683 -11.340 -27.943 1.00 44.66 87 ALA A CA 1
ATOM 673 C C . ALA A 1 87 ? 25.118 -11.437 -27.390 1.00 44.66 87 ALA A C 1
ATOM 675 O O . ALA A 1 87 ? 26.091 -11.048 -28.029 1.00 44.66 87 ALA A O 1
ATOM 676 N N . GLY A 1 88 ? 25.237 -11.961 -26.175 1.00 44.47 88 GLY A N 1
ATOM 677 C CA . GLY A 1 88 ? 26.481 -12.319 -25.518 1.00 44.47 88 GLY A CA 1
ATOM 678 C C . GLY A 1 88 ? 26.208 -13.491 -24.586 1.00 44.47 88 GLY A C 1
ATOM 679 O O . GLY A 1 88 ? 25.416 -13.377 -23.656 1.00 44.47 88 GLY A O 1
ATOM 680 N N . TYR A 1 89 ? 26.850 -14.625 -24.856 1.00 43.41 89 TYR A N 1
ATOM 681 C CA . TYR A 1 89 ? 26.743 -15.916 -24.161 1.00 43.41 89 TYR A CA 1
ATOM 682 C C . TYR A 1 89 ? 27.303 -15.870 -22.714 1.00 43.41 89 TYR A C 1
ATOM 684 O O . TYR A 1 89 ? 28.134 -16.683 -22.326 1.00 43.41 89 TYR A O 1
ATOM 692 N N . GLY A 1 90 ? 26.920 -14.869 -21.914 1.00 47.75 90 GLY A N 1
ATOM 693 C CA . GLY A 1 90 ? 27.557 -14.562 -20.629 1.00 47.75 90 GLY A CA 1
ATOM 694 C C . GLY A 1 90 ? 26.630 -14.321 -19.438 1.00 47.75 90 GLY A C 1
ATOM 695 O O . GLY A 1 90 ? 27.144 -14.282 -18.325 1.00 47.75 90 GLY A O 1
ATOM 696 N N . ASP A 1 91 ? 25.307 -14.184 -19.613 1.00 56.03 91 ASP A N 1
ATOM 697 C CA . ASP A 1 91 ? 24.459 -13.635 -18.535 1.00 56.03 91 ASP A CA 1
ATOM 698 C C . ASP A 1 91 ? 23.110 -14.344 -18.282 1.00 56.03 91 ASP A C 1
ATOM 700 O O . ASP A 1 91 ? 22.216 -13.799 -17.631 1.00 56.03 91 ASP A O 1
ATOM 704 N N . GLU A 1 92 ? 22.952 -15.606 -18.709 1.00 59.44 92 GLU A N 1
ATOM 705 C CA . GLU A 1 92 ? 21.779 -16.433 -18.342 1.00 59.44 92 GLU A CA 1
ATOM 706 C C . GLU A 1 92 ? 21.578 -16.510 -16.818 1.00 59.44 92 GLU A C 1
ATOM 708 O O . GLU A 1 92 ? 20.444 -16.542 -16.329 1.00 59.44 92 GLU A O 1
ATOM 713 N N . ASN A 1 93 ? 22.678 -16.456 -16.056 1.00 61.84 93 ASN A N 1
ATOM 714 C CA . ASN A 1 93 ? 22.677 -16.481 -14.595 1.00 61.84 93 ASN A CA 1
ATOM 715 C C . ASN A 1 93 ? 22.064 -15.232 -13.940 1.00 61.84 93 ASN A C 1
ATOM 717 O O . ASN A 1 93 ? 21.631 -15.300 -12.790 1.00 61.84 93 ASN A O 1
ATOM 721 N N . HIS A 1 94 ? 22.030 -14.086 -14.616 1.00 67.06 94 HIS A N 1
ATOM 722 C CA . HIS A 1 94 ? 21.490 -12.852 -14.044 1.00 67.06 94 HIS A CA 1
ATOM 723 C C . HIS A 1 94 ? 19.986 -12.712 -14.312 1.00 67.06 94 HIS A C 1
ATOM 725 O O . HIS A 1 94 ? 19.219 -12.327 -13.425 1.00 67.06 94 HIS A O 1
ATOM 731 N N . GLN A 1 95 ? 19.531 -13.148 -15.488 1.00 74.31 95 GLN A N 1
ATOM 732 C CA . GLN A 1 95 ? 18.126 -13.070 -15.898 1.00 74.31 95 GLN A CA 1
ATOM 733 C C . GLN A 1 95 ? 17.191 -13.909 -15.016 1.00 74.31 95 GLN A C 1
ATOM 735 O O . GLN A 1 95 ? 16.103 -13.460 -14.645 1.00 74.31 95 GLN A O 1
ATOM 740 N N . TRP A 1 96 ? 17.591 -15.133 -14.643 1.00 79.44 96 TRP A N 1
ATOM 741 C CA . TRP A 1 96 ? 16.751 -15.964 -13.772 1.00 79.44 96 TRP A CA 1
ATOM 742 C C . TRP A 1 96 ? 16.613 -15.363 -12.369 1.00 79.44 96 TRP A C 1
ATOM 744 O O . TRP A 1 96 ? 15.538 -15.448 -11.779 1.00 79.44 96 TRP A O 1
ATOM 754 N N . ARG A 1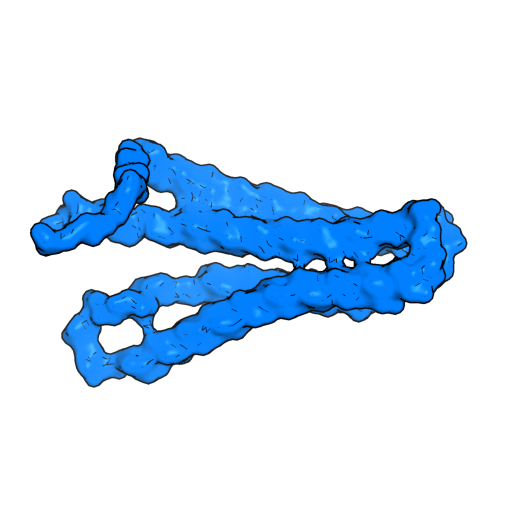 97 ? 17.658 -14.693 -11.863 1.00 83.06 97 ARG A N 1
ATOM 755 C CA . ARG A 1 97 ? 17.638 -14.027 -10.552 1.00 83.06 97 ARG A CA 1
ATOM 756 C C . ARG A 1 97 ? 16.654 -12.863 -10.551 1.00 83.06 97 ARG A C 1
ATOM 758 O O . ARG A 1 97 ? 15.881 -12.739 -9.607 1.00 83.06 97 ARG A O 1
ATOM 765 N N . LEU A 1 98 ? 16.620 -12.062 -11.617 1.00 82.38 98 LEU A N 1
ATOM 766 C CA . LEU A 1 98 ? 15.648 -10.973 -11.776 1.00 82.38 98 LEU A CA 1
ATOM 767 C C . LEU A 1 98 ? 14.206 -11.491 -11.798 1.00 82.38 98 LEU A C 1
ATOM 769 O O . LEU A 1 98 ? 13.348 -10.937 -11.116 1.00 82.38 98 LEU A O 1
ATOM 773 N N . ARG A 1 99 ? 13.942 -12.596 -12.509 1.00 84.81 99 ARG A N 1
ATOM 774 C CA . ARG A 1 99 ? 12.619 -13.248 -12.513 1.00 84.81 99 ARG A CA 1
ATOM 775 C C . ARG A 1 99 ? 12.210 -13.740 -11.122 1.00 84.81 99 ARG A C 1
ATOM 777 O O . ARG A 1 99 ? 11.054 -13.577 -10.738 1.00 84.81 99 ARG A O 1
ATOM 784 N N . VAL A 1 100 ? 13.148 -14.294 -10.351 1.00 88.19 100 VAL A N 1
ATOM 785 C CA . VAL A 1 100 ? 12.896 -14.699 -8.958 1.00 88.19 100 VAL A CA 1
ATOM 786 C C . VAL A 1 100 ? 12.576 -13.487 -8.086 1.00 88.19 100 VAL A C 1
ATOM 788 O O . VAL A 1 100 ? 11.589 -13.518 -7.360 1.00 88.19 100 VAL A O 1
ATOM 791 N N . TRP A 1 101 ? 13.337 -12.396 -8.185 1.00 88.69 101 TRP A N 1
ATOM 792 C CA . TRP A 1 101 ? 13.044 -11.167 -7.437 1.00 88.69 101 TRP A CA 1
ATOM 793 C C . TRP A 1 101 ? 11.697 -10.552 -7.817 1.00 88.69 101 TRP A C 1
ATOM 795 O O . TRP A 1 101 ? 10.972 -10.083 -6.944 1.00 88.69 101 TRP A O 1
ATOM 805 N N . LEU A 1 102 ? 11.319 -10.625 -9.093 1.00 88.75 102 LEU A N 1
ATOM 806 C CA . LEU A 1 102 ? 10.008 -10.198 -9.568 1.00 88.75 102 LEU A CA 1
ATOM 807 C C . LEU A 1 102 ? 8.885 -11.014 -8.923 1.00 88.75 102 LEU A C 1
ATOM 809 O O . LEU A 1 102 ? 7.900 -10.457 -8.439 1.00 88.75 102 LEU A O 1
ATOM 813 N N . PHE A 1 103 ? 9.060 -12.335 -8.874 1.00 91.19 103 PHE A N 1
ATOM 814 C CA . PHE A 1 103 ? 8.134 -13.233 -8.197 1.00 91.19 103 PHE A CA 1
ATOM 815 C C . PHE A 1 103 ? 8.056 -12.933 -6.698 1.00 91.19 103 PHE A C 1
ATOM 817 O O . PHE A 1 103 ? 6.958 -12.851 -6.160 1.00 91.19 103 PHE A O 1
ATOM 824 N N . VAL A 1 104 ? 9.193 -12.699 -6.034 1.00 92.94 104 VAL A N 1
ATOM 825 C CA . VAL A 1 104 ? 9.242 -12.311 -4.616 1.00 92.94 104 VAL A CA 1
ATOM 826 C C . VAL A 1 104 ? 8.507 -10.992 -4.383 1.00 92.94 104 VAL A C 1
ATOM 828 O O . VAL A 1 104 ? 7.746 -10.893 -3.429 1.00 92.94 104 VAL A O 1
ATOM 831 N N . GLY A 1 105 ? 8.669 -10.001 -5.261 1.00 91.25 105 GLY A N 1
ATOM 832 C CA . GLY A 1 105 ? 7.963 -8.723 -5.169 1.00 91.25 105 GLY A CA 1
ATOM 833 C C . GLY A 1 105 ? 6.445 -8.868 -5.311 1.00 91.25 105 GLY A C 1
ATOM 834 O O . GLY A 1 105 ? 5.691 -8.323 -4.504 1.00 91.25 105 GLY A O 1
ATOM 835 N N . PHE A 1 106 ? 5.979 -9.659 -6.283 1.00 91.19 106 PHE A N 1
ATOM 836 C CA . PHE A 1 106 ? 4.550 -9.947 -6.440 1.00 91.19 106 PHE A CA 1
ATOM 837 C C . PHE A 1 106 ? 3.987 -10.794 -5.300 1.00 91.19 106 PHE A C 1
ATOM 839 O O . PHE A 1 106 ? 2.889 -10.515 -4.821 1.00 91.19 106 PHE A O 1
ATOM 846 N N . ALA A 1 107 ? 4.735 -11.794 -4.834 1.00 94.38 107 ALA A N 1
ATOM 847 C CA . ALA A 1 107 ? 4.374 -12.583 -3.664 1.00 94.38 107 ALA A CA 1
ATOM 848 C C . ALA A 1 107 ? 4.301 -11.703 -2.409 1.00 94.38 107 ALA A C 1
ATOM 850 O O . ALA A 1 107 ? 3.401 -11.889 -1.591 1.00 94.38 107 ALA A O 1
ATOM 851 N N . ALA A 1 108 ? 5.188 -10.709 -2.292 1.00 92.81 108 ALA A N 1
ATOM 852 C CA . ALA A 1 108 ? 5.177 -9.739 -1.209 1.00 92.81 108 ALA A CA 1
ATOM 853 C C . ALA A 1 108 ? 3.930 -8.845 -1.226 1.00 92.81 108 ALA A C 1
ATOM 855 O O . ALA A 1 108 ? 3.238 -8.716 -0.219 1.00 92.81 108 ALA A O 1
ATOM 856 N N . LEU A 1 109 ? 3.567 -8.311 -2.394 1.00 92.06 109 LEU A N 1
ATOM 857 C CA . LEU A 1 109 ? 2.330 -7.541 -2.550 1.00 92.06 109 LEU A CA 1
ATOM 858 C C . LEU A 1 109 ? 1.074 -8.378 -2.283 1.00 92.06 109 LEU A C 1
ATOM 860 O O . LEU A 1 109 ? 0.196 -7.958 -1.531 1.00 92.06 109 LEU A O 1
ATOM 864 N N . ALA A 1 110 ? 0.988 -9.571 -2.874 1.00 92.38 110 ALA A N 1
ATOM 865 C CA . ALA A 1 110 ? -0.162 -10.452 -2.701 1.00 92.38 110 ALA A CA 1
ATOM 866 C C . ALA A 1 110 ? -0.296 -10.927 -1.247 1.00 92.38 110 ALA A C 1
ATOM 868 O O . ALA A 1 110 ? -1.400 -10.961 -0.705 1.00 92.38 110 ALA A O 1
ATOM 869 N N . GLY A 1 111 ? 0.823 -11.246 -0.593 1.00 93.06 111 GLY A N 1
ATOM 870 C CA . GLY A 1 111 ? 0.840 -11.611 0.819 1.00 93.06 111 GLY A CA 1
ATOM 871 C C . GLY A 1 111 ? 0.498 -10.442 1.741 1.00 93.06 111 GLY A C 1
ATOM 872 O O . GLY A 1 111 ? -0.130 -10.664 2.770 1.00 93.06 111 GLY A O 1
ATOM 873 N N . GLY A 1 112 ? 0.839 -9.204 1.372 1.00 90.44 112 GLY A N 1
ATOM 874 C CA . GLY A 1 112 ? 0.460 -8.009 2.125 1.00 90.44 112 GLY A CA 1
ATOM 875 C C . GLY A 1 112 ? -1.047 -7.764 2.054 1.00 90.44 112 GLY A C 1
ATOM 876 O O . GLY A 1 112 ? -1.698 -7.541 3.072 1.00 90.44 112 GLY A O 1
ATOM 877 N N . LEU A 1 113 ? -1.650 -7.946 0.876 1.00 91.44 113 LEU A N 1
ATOM 878 C CA . LEU A 1 113 ? -3.104 -7.893 0.723 1.00 91.44 113 LEU A CA 1
ATOM 879 C C . LEU A 1 113 ? -3.807 -9.035 1.477 1.00 91.44 113 LEU A C 1
ATOM 881 O O . LEU A 1 113 ? -4.738 -8.789 2.244 1.00 91.44 113 LEU A O 1
ATOM 885 N N . ALA A 1 114 ? -3.345 -10.276 1.305 1.00 92.38 114 ALA A N 1
ATOM 886 C CA . ALA A 1 114 ? -3.910 -11.443 1.982 1.00 92.38 114 ALA A CA 1
ATOM 887 C C . ALA A 1 114 ? -3.763 -11.352 3.510 1.00 92.38 114 ALA A C 1
ATOM 889 O O . ALA A 1 114 ? -4.693 -11.688 4.242 1.00 92.38 114 ALA A O 1
ATOM 890 N N . GLY A 1 115 ? -2.629 -10.844 3.996 1.00 87.62 115 GLY A N 1
ATOM 891 C CA . GLY A 1 115 ? -2.395 -10.555 5.407 1.00 87.62 115 GLY A CA 1
ATOM 892 C C . GLY A 1 115 ? -3.342 -9.481 5.943 1.00 87.62 115 GLY A C 1
ATOM 893 O O . GLY A 1 115 ? -3.872 -9.639 7.039 1.00 87.62 115 GLY A O 1
ATOM 894 N N . GLY A 1 116 ? -3.621 -8.434 5.159 1.00 87.62 116 GLY A N 1
ATOM 895 C CA . GLY A 1 116 ? -4.601 -7.403 5.511 1.00 87.62 116 GLY A CA 1
ATOM 896 C C . GLY A 1 116 ? -6.010 -7.979 5.664 1.00 87.62 116 GLY A C 1
ATOM 897 O O . GLY A 1 116 ? -6.690 -7.706 6.652 1.00 87.62 116 GLY A O 1
ATOM 898 N N . VAL A 1 117 ? -6.422 -8.860 4.743 1.00 88.62 117 VAL A N 1
ATOM 899 C CA . VAL A 1 117 ? -7.697 -9.593 4.849 1.00 88.62 117 VAL A CA 1
ATOM 900 C C . VAL A 1 117 ? -7.705 -10.514 6.071 1.00 88.62 117 VAL A C 1
ATOM 902 O O . VAL A 1 117 ? -8.689 -10.551 6.807 1.00 88.62 117 VAL A O 1
ATOM 905 N N . ALA A 1 118 ? -6.614 -11.239 6.328 1.00 87.19 118 ALA A N 1
ATOM 906 C CA . ALA A 1 118 ? -6.512 -12.128 7.481 1.00 87.19 118 ALA A CA 1
ATOM 907 C C . ALA A 1 118 ? -6.636 -11.362 8.807 1.00 87.19 118 ALA A C 1
ATOM 909 O O . ALA A 1 118 ? -7.354 -11.809 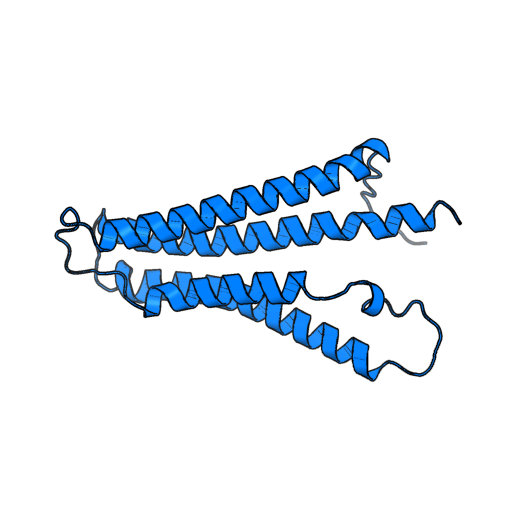9.698 1.00 87.19 118 ALA A O 1
ATOM 910 N N . VAL A 1 119 ? -6.005 -10.190 8.926 1.00 84.44 119 VAL A N 1
ATOM 911 C CA . VAL A 1 119 ? -6.141 -9.310 10.096 1.00 84.44 119 VAL A CA 1
ATOM 912 C C . VAL A 1 119 ? -7.583 -8.822 10.250 1.00 84.44 119 VAL A C 1
ATOM 914 O O . VAL A 1 119 ? -8.140 -8.927 11.344 1.00 84.44 119 VAL A O 1
ATOM 917 N N . LEU A 1 120 ? -8.222 -8.367 9.166 1.00 83.44 120 LEU A N 1
ATOM 918 C CA . LEU A 1 120 ? -9.630 -7.956 9.184 1.00 83.44 120 LEU A CA 1
ATOM 919 C C . LEU A 1 120 ? -10.528 -9.086 9.713 1.00 83.44 120 LEU A C 1
ATOM 921 O O . LEU A 1 120 ? -11.304 -8.891 10.649 1.00 83.44 120 LEU A O 1
ATOM 925 N N . VAL A 1 121 ? -10.390 -10.289 9.156 1.00 82.81 121 VAL A N 1
ATOM 926 C CA . VAL A 1 121 ? -11.236 -11.429 9.521 1.00 82.81 121 VAL A CA 1
ATOM 927 C C . VAL A 1 121 ? -10.951 -11.895 10.949 1.00 82.81 121 VAL A C 1
ATOM 929 O O . VAL A 1 121 ? -11.865 -11.971 11.766 1.00 82.81 121 VAL A O 1
ATOM 932 N N . LEU A 1 122 ? -9.691 -12.182 11.281 1.00 81.31 122 LEU A N 1
ATOM 933 C CA . LEU A 1 122 ? -9.318 -12.815 12.550 1.00 81.31 122 LEU A CA 1
ATOM 934 C C . LEU A 1 122 ? -9.388 -11.879 13.756 1.00 81.31 122 LEU A C 1
ATOM 936 O O . LEU A 1 122 ? -9.456 -12.361 14.889 1.00 81.31 122 LEU A O 1
ATOM 940 N N . LYS A 1 123 ? -9.317 -10.564 13.544 1.00 71.38 123 LYS A N 1
ATOM 941 C CA . LYS A 1 123 ? -9.293 -9.592 14.639 1.00 71.38 123 LYS A CA 1
ATOM 942 C C . LYS A 1 123 ? -10.597 -8.823 14.777 1.00 71.38 123 LYS A C 1
ATOM 944 O O . LYS A 1 123 ? -11.013 -8.598 15.911 1.00 71.38 123 LYS A O 1
ATOM 949 N N . TYR A 1 124 ? -11.235 -8.455 13.667 1.00 72.31 124 TYR A N 1
ATOM 950 C CA . TYR A 1 124 ? -12.434 -7.617 13.684 1.00 72.31 124 TYR A CA 1
ATOM 951 C C . TYR A 1 124 ? -13.713 -8.431 13.464 1.00 72.31 124 TYR A C 1
ATOM 953 O O . TYR A 1 124 ? -14.667 -8.267 14.220 1.00 72.31 124 TYR A O 1
ATOM 961 N N . VAL A 1 125 ? -13.729 -9.363 12.505 1.00 75.94 125 VAL A N 1
ATOM 962 C CA . VAL A 1 125 ? -14.942 -10.147 12.198 1.00 75.94 125 VAL A CA 1
ATOM 963 C C . VAL A 1 125 ? -15.204 -11.236 13.242 1.00 75.94 125 VAL A C 1
ATOM 965 O O . VAL A 1 125 ? -16.304 -11.318 13.780 1.00 75.94 125 VAL A O 1
ATOM 968 N N . THR A 1 126 ? -14.209 -12.057 13.588 1.00 72.94 126 THR A N 1
ATOM 969 C CA . THR A 1 126 ? -14.390 -13.167 14.553 1.00 72.94 126 THR A CA 1
ATOM 970 C C . THR A 1 126 ? -14.680 -12.697 15.976 1.00 72.94 126 THR A C 1
ATOM 972 O O . THR A 1 126 ? -15.326 -13.412 16.736 1.00 72.94 126 THR A O 1
ATOM 975 N N . LYS A 1 127 ? -14.211 -11.500 16.347 1.00 70.19 127 LYS A N 1
ATOM 976 C CA . LYS A 1 127 ? -14.441 -10.911 17.672 1.00 70.19 127 LYS A CA 1
ATOM 977 C C . LYS A 1 127 ? -15.727 -10.084 17.747 1.00 70.19 127 LYS A C 1
ATOM 979 O O . LYS A 1 127 ? -15.974 -9.471 18.781 1.00 70.19 127 LYS A O 1
ATOM 984 N N . GLY A 1 128 ? -16.529 -10.075 16.676 1.00 64.25 128 GLY A N 1
ATOM 985 C CA . GLY A 1 128 ? -17.816 -9.385 16.629 1.00 64.25 128 GLY A CA 1
ATOM 986 C C . GLY A 1 128 ? -17.688 -7.874 16.801 1.00 64.25 128 GLY A C 1
ATOM 987 O O . GLY A 1 128 ? -18.502 -7.278 17.498 1.00 64.25 128 GLY A O 1
ATOM 988 N N . ALA A 1 129 ? -16.645 -7.257 16.234 1.00 62.00 129 ALA A N 1
ATOM 989 C CA . ALA A 1 129 ? -16.443 -5.820 16.369 1.00 62.00 129 ALA A CA 1
ATOM 990 C C . ALA A 1 129 ? -17.593 -5.055 15.696 1.00 62.00 129 ALA A C 1
ATOM 992 O O . ALA A 1 129 ? -17.821 -5.179 14.493 1.00 62.00 129 ALA A O 1
ATOM 993 N N . GLU A 1 130 ? -18.307 -4.246 16.474 1.00 68.44 130 GLU A N 1
ATOM 994 C CA . GLU A 1 130 ? -19.341 -3.353 15.958 1.00 68.44 130 GLU A CA 1
ATOM 995 C C . GLU A 1 130 ? -18.713 -2.102 15.313 1.00 68.44 130 GLU A C 1
ATOM 997 O O . GLU A 1 130 ? -17.554 -1.739 15.565 1.00 68.44 130 GLU A O 1
ATOM 1002 N N . TRP A 1 131 ? -19.478 -1.425 14.455 1.00 56.06 131 TRP A N 1
ATOM 1003 C CA . TRP A 1 131 ? -19.130 -0.082 13.983 1.00 56.06 131 TRP A CA 1
ATOM 1004 C C . TRP A 1 131 ? -18.977 0.837 15.203 1.00 56.06 131 TRP A C 1
ATOM 1006 O O . TRP A 1 131 ? -19.913 0.884 16.000 1.00 56.06 131 TRP A O 1
ATOM 1016 N N . PRO A 1 132 ? -17.842 1.541 15.410 1.00 67.75 132 PRO A N 1
ATOM 1017 C CA . PRO A 1 132 ? -16.851 2.029 14.435 1.00 67.75 132 PRO A CA 1
ATOM 1018 C C . PRO A 1 132 ? -15.531 1.237 14.365 1.00 67.75 132 PRO A C 1
ATOM 1020 O O . PRO A 1 132 ? -14.690 1.519 13.513 1.00 67.75 132 PRO A O 1
ATOM 1023 N N . ALA A 1 133 ? -15.323 0.252 15.242 1.00 66.44 133 ALA A N 1
ATOM 1024 C CA . ALA A 1 133 ? -14.044 -0.449 15.356 1.00 66.44 133 ALA A CA 1
ATOM 1025 C C . ALA A 1 133 ? -13.738 -1.326 14.133 1.00 66.44 133 ALA A C 1
ATOM 1027 O O . ALA A 1 133 ? -12.576 -1.461 13.757 1.00 66.44 133 ALA A O 1
ATOM 1028 N N . LEU A 1 134 ? -14.772 -1.861 13.471 1.00 71.56 134 LEU A N 1
ATOM 1029 C CA . LEU A 1 134 ? -14.635 -2.594 12.208 1.00 71.56 134 LEU A CA 1
ATOM 1030 C C . LEU A 1 134 ? -14.008 -1.728 11.095 1.00 71.56 134 LEU A C 1
ATOM 1032 O O . LEU A 1 134 ? -13.256 -2.242 10.266 1.00 71.56 134 LEU A O 1
ATOM 1036 N N . GLY A 1 135 ? -14.268 -0.414 11.115 1.00 73.75 135 GLY A N 1
ATOM 1037 C CA . GLY A 1 135 ? -13.725 0.546 10.153 1.00 73.75 135 GLY A CA 1
ATOM 1038 C C . GLY A 1 135 ? -12.198 0.583 10.156 1.00 73.75 135 GLY A C 1
ATOM 1039 O O . GLY A 1 135 ? -11.593 0.609 9.093 1.00 73.75 135 GLY A O 1
ATOM 1040 N N . MET A 1 136 ? -11.557 0.440 11.322 1.00 73.69 136 MET A N 1
ATOM 1041 C CA . MET A 1 136 ? -10.090 0.427 11.423 1.00 73.69 136 MET A CA 1
ATOM 1042 C C . MET A 1 136 ? -9.452 -0.719 10.623 1.00 73.69 136 MET A C 1
ATOM 1044 O O . MET A 1 136 ? -8.408 -0.541 9.997 1.00 73.69 136 MET A O 1
ATOM 1048 N N . GLY A 1 137 ? -10.086 -1.897 10.609 1.00 76.50 137 GLY A N 1
ATOM 1049 C CA . GLY A 1 137 ? -9.617 -3.028 9.809 1.00 76.50 137 GLY A CA 1
ATOM 1050 C C . GLY A 1 137 ? -9.841 -2.823 8.308 1.00 76.50 137 GLY A C 1
ATOM 1051 O O . GLY A 1 137 ? -9.009 -3.234 7.498 1.00 76.50 137 GLY A O 1
ATOM 1052 N N . VAL A 1 138 ? -10.954 -2.186 7.931 1.00 83.12 138 VAL A N 1
ATOM 1053 C CA . VAL A 1 138 ? -11.287 -1.892 6.527 1.00 83.12 138 VAL A CA 1
ATOM 1054 C C . VAL A 1 138 ? -10.329 -0.855 5.950 1.00 83.12 138 VAL A C 1
ATOM 1056 O O . VAL A 1 138 ? -9.817 -1.067 4.855 1.00 83.12 138 VAL A O 1
ATOM 1059 N N . GLU A 1 139 ? -10.012 0.200 6.699 1.00 83.94 139 GLU A N 1
ATOM 1060 C CA . GLU A 1 139 ? -9.009 1.200 6.315 1.00 83.94 139 GLU A CA 1
ATOM 1061 C C . GLU A 1 139 ? -7.624 0.558 6.126 1.00 83.94 139 GLU A C 1
ATOM 1063 O O . GLU A 1 139 ? -6.961 0.778 5.115 1.00 83.94 139 GLU A O 1
ATOM 1068 N N . GLY A 1 140 ? -7.219 -0.353 7.020 1.00 85.75 140 GLY A N 1
ATOM 1069 C CA . GLY A 1 140 ? -5.977 -1.116 6.852 1.00 85.75 140 GLY A CA 1
ATOM 1070 C C . GLY A 1 140 ? -5.956 -1.986 5.585 1.00 85.75 140 GLY A C 1
ATOM 1071 O O . GLY A 1 140 ? -4.930 -2.089 4.904 1.00 85.75 140 GLY A O 1
ATOM 1072 N N . LEU A 1 141 ? -7.084 -2.603 5.222 1.00 88.31 141 LEU A N 1
ATOM 1073 C CA . LEU A 1 141 ? -7.211 -3.364 3.976 1.00 88.31 141 LEU A CA 1
ATOM 1074 C C . LEU A 1 141 ? -7.183 -2.448 2.743 1.00 88.31 141 LEU A C 1
ATOM 1076 O O . LEU A 1 141 ? -6.492 -2.758 1.769 1.00 88.31 141 LEU A O 1
ATOM 1080 N N . LEU A 1 142 ? -7.896 -1.320 2.791 1.00 89.69 142 LEU A N 1
ATOM 1081 C CA . LEU A 1 142 ? -7.922 -0.311 1.732 1.00 89.69 142 LEU A CA 1
ATOM 1082 C C . LEU A 1 142 ? -6.533 0.277 1.488 1.00 89.69 142 LEU A C 1
ATOM 1084 O O . LEU A 1 142 ? -6.133 0.411 0.333 1.00 89.69 142 LEU A O 1
ATOM 1088 N N . ALA A 1 143 ? -5.763 0.535 2.544 1.00 89.31 143 ALA A N 1
ATOM 1089 C CA . ALA A 1 143 ? -4.376 0.967 2.436 1.00 89.31 143 ALA A CA 1
ATOM 1090 C C . ALA A 1 143 ? -3.508 -0.071 1.701 1.00 89.31 143 ALA A C 1
ATOM 1092 O O . ALA A 1 143 ? -2.793 0.276 0.761 1.00 89.31 143 ALA A O 1
ATOM 1093 N N . ASN A 1 144 ? -3.601 -1.359 2.055 1.00 91.69 144 ASN A N 1
ATOM 1094 C CA . ASN A 1 144 ? -2.856 -2.421 1.360 1.00 91.69 144 ASN A CA 1
ATOM 1095 C C . ASN A 1 144 ? -3.265 -2.550 -0.118 1.00 91.69 144 ASN A C 1
ATOM 1097 O O . ASN A 1 144 ? -2.409 -2.674 -0.998 1.00 91.69 144 ASN A O 1
ATOM 1101 N N . ALA A 1 145 ? -4.565 -2.468 -0.411 1.00 91.81 145 ALA A N 1
ATOM 1102 C CA . ALA A 1 145 ? -5.073 -2.477 -1.779 1.00 91.81 145 ALA A CA 1
ATOM 1103 C C . ALA A 1 145 ? -4.599 -1.251 -2.579 1.00 91.81 145 ALA A C 1
ATOM 1105 O O . ALA A 1 145 ? -4.202 -1.379 -3.739 1.00 91.81 145 ALA A O 1
ATOM 1106 N N . GLY A 1 146 ? -4.580 -0.073 -1.953 1.00 91.75 146 GLY A N 1
ATOM 1107 C CA . GLY A 1 146 ? -4.099 1.165 -2.555 1.00 91.75 146 GLY A CA 1
ATOM 1108 C C . GLY A 1 146 ? -2.604 1.126 -2.888 1.00 91.75 146 GLY A C 1
ATOM 1109 O O . GLY A 1 146 ? -2.218 1.532 -3.985 1.00 91.75 146 GLY A O 1
ATOM 1110 N N . VAL A 1 147 ? -1.768 0.534 -2.023 1.00 92.88 147 VAL A N 1
ATOM 1111 C CA . VAL A 1 147 ? -0.337 0.298 -2.308 1.00 92.88 147 VAL A CA 1
ATOM 1112 C C . VAL A 1 147 ? -0.157 -0.630 -3.511 1.00 92.88 147 VAL A C 1
ATOM 1114 O O . VAL A 1 147 ? 0.679 -0.364 -4.379 1.00 92.88 147 VAL A O 1
ATOM 1117 N N . MET A 1 148 ? -0.963 -1.690 -3.611 1.00 92.31 148 MET A N 1
ATOM 1118 C CA . MET A 1 148 ? -0.922 -2.602 -4.755 1.00 92.31 148 MET A CA 1
ATOM 1119 C C . MET A 1 148 ? -1.316 -1.893 -6.061 1.00 92.31 148 MET A C 1
ATOM 1121 O O . MET A 1 148 ? -0.624 -2.036 -7.069 1.00 92.31 148 MET A O 1
ATOM 1125 N N . LEU A 1 149 ? -2.380 -1.084 -6.047 1.00 91.56 149 LEU A N 1
ATOM 1126 C CA . LEU A 1 149 ? -2.792 -0.292 -7.211 1.00 91.56 149 LEU A CA 1
ATOM 1127 C C . LEU A 1 149 ? -1.726 0.732 -7.616 1.00 91.56 149 LEU A C 1
ATOM 1129 O O . LEU A 1 149 ? -1.415 0.851 -8.802 1.00 91.56 149 LEU A O 1
ATOM 1133 N N . ALA A 1 150 ? -1.119 1.422 -6.647 1.00 91.50 150 ALA A N 1
ATOM 1134 C CA . ALA A 1 150 ? -0.016 2.343 -6.898 1.00 91.50 150 ALA A CA 1
ATOM 1135 C C . ALA A 1 150 ? 1.168 1.630 -7.571 1.00 91.50 150 ALA A C 1
ATOM 1137 O O . ALA A 1 150 ? 1.730 2.156 -8.532 1.00 91.50 150 ALA A O 1
ATOM 1138 N N . CYS A 1 151 ? 1.495 0.406 -7.138 1.00 90.88 151 CYS A N 1
ATOM 1139 C CA . CYS A 1 151 ? 2.533 -0.407 -7.766 1.00 90.88 151 CYS A CA 1
ATOM 1140 C C . CYS A 1 151 ? 2.220 -0.726 -9.232 1.00 90.88 151 CYS A C 1
ATOM 1142 O O . CYS A 1 151 ? 3.068 -0.522 -10.099 1.00 90.88 151 CYS A O 1
ATOM 1144 N N . VAL A 1 152 ? 1.001 -1.189 -9.525 1.00 88.69 152 VAL A N 1
ATOM 1145 C CA . VAL A 1 152 ? 0.588 -1.544 -10.892 1.00 88.69 152 VAL A CA 1
ATOM 1146 C C . VAL A 1 152 ? 0.619 -0.319 -11.809 1.00 88.69 152 VAL A C 1
ATOM 1148 O O . VAL A 1 152 ? 1.150 -0.387 -12.919 1.00 88.69 152 VAL A O 1
ATOM 1151 N N . ILE A 1 153 ? 0.111 0.823 -11.342 1.00 88.69 153 ILE A N 1
ATOM 1152 C CA . ILE A 1 153 ? 0.118 2.071 -12.116 1.00 88.69 153 ILE A CA 1
ATOM 1153 C C . ILE A 1 153 ? 1.555 2.521 -12.386 1.00 88.69 153 ILE A C 1
ATOM 1155 O O . ILE A 1 153 ? 1.901 2.788 -13.536 1.00 88.69 153 ILE A O 1
ATOM 1159 N N . LEU A 1 154 ? 2.416 2.530 -11.367 1.00 87.62 154 LEU A N 1
ATOM 1160 C CA . LEU A 1 154 ? 3.814 2.929 -11.520 1.00 87.62 154 LEU A CA 1
ATOM 1161 C C . LEU A 1 154 ? 4.572 1.992 -12.469 1.00 87.62 154 LEU A C 1
ATOM 1163 O O . LEU A 1 154 ? 5.288 2.452 -13.358 1.00 87.62 154 LEU A O 1
ATOM 1167 N N . TRP A 1 155 ? 4.351 0.681 -12.347 1.00 84.12 155 TRP A N 1
ATOM 1168 C CA . TRP A 1 155 ? 4.926 -0.302 -13.257 1.00 84.12 155 TRP A CA 1
ATOM 1169 C C . TRP A 1 155 ? 4.530 -0.007 -14.702 1.00 84.12 155 TRP A C 1
ATOM 1171 O O . TRP A 1 155 ? 5.395 0.062 -15.581 1.00 84.12 155 TRP A O 1
ATOM 1181 N N . THR A 1 156 ? 3.224 0.120 -14.964 1.00 81.31 156 THR A N 1
ATOM 1182 C CA . THR A 1 156 ? 2.702 0.343 -16.322 1.00 81.31 156 THR A CA 1
ATOM 1183 C C . THR A 1 156 ? 3.209 1.656 -16.910 1.00 81.31 156 THR A C 1
ATOM 1185 O O . THR A 1 156 ? 3.636 1.666 -1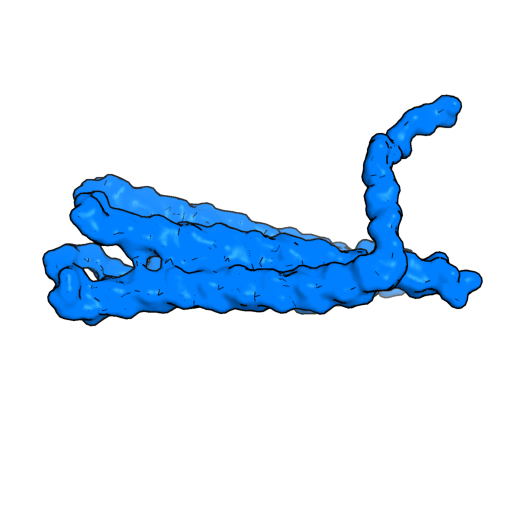8.062 1.00 81.31 156 THR A O 1
ATOM 1188 N N . ALA A 1 157 ? 3.279 2.724 -16.110 1.00 82.62 157 ALA A N 1
ATOM 1189 C CA . ALA A 1 157 ? 3.813 4.019 -16.525 1.00 82.62 157 ALA A CA 1
ATOM 1190 C C . ALA A 1 157 ? 5.283 3.935 -16.964 1.00 82.62 157 ALA A C 1
ATOM 1192 O O . ALA A 1 157 ? 5.682 4.547 -17.951 1.00 82.62 157 ALA A O 1
ATOM 1193 N N . GLN A 1 158 ? 6.086 3.139 -16.261 1.00 76.62 158 GLN A N 1
ATOM 1194 C CA . GLN A 1 158 ? 7.501 2.948 -16.572 1.00 76.62 158 GLN A CA 1
ATOM 1195 C C . GLN A 1 158 ? 7.763 1.948 -17.720 1.00 76.62 158 GLN A C 1
ATOM 1197 O O . GLN A 1 158 ? 8.915 1.767 -18.093 1.00 76.62 158 GLN A O 1
ATOM 1202 N N . ARG A 1 159 ? 6.755 1.233 -18.245 1.00 66.12 159 ARG A N 1
ATOM 1203 C CA . ARG A 1 159 ? 6.913 0.346 -19.422 1.00 66.12 159 ARG A CA 1
ATOM 1204 C C . ARG A 1 159 ? 6.850 1.100 -20.762 1.00 66.12 159 ARG A C 1
ATOM 1206 O O . ARG A 1 159 ? 7.155 0.517 -21.791 1.00 66.12 159 ARG A O 1
ATOM 1213 N N . GLY A 1 160 ? 6.424 2.365 -20.775 1.00 58.41 160 GLY A N 1
ATOM 1214 C CA . GLY A 1 160 ? 6.155 3.110 -22.013 1.00 58.41 160 GLY A CA 1
ATOM 1215 C C . GLY A 1 160 ? 7.379 3.633 -22.782 1.00 58.41 160 GLY A C 1
ATOM 1216 O O . GLY A 1 160 ? 7.240 3.920 -23.967 1.00 58.41 160 GLY A O 1
ATOM 1217 N N . ASP A 1 161 ? 8.553 3.760 -22.150 1.00 53.22 161 ASP A N 1
ATOM 1218 C CA . ASP A 1 161 ? 9.741 4.401 -22.758 1.00 53.22 161 ASP A CA 1
ATOM 1219 C C . ASP A 1 161 ? 10.474 3.521 -23.793 1.00 53.22 161 ASP A C 1
ATOM 1221 O O . ASP A 1 161 ? 11.019 4.051 -24.762 1.00 53.22 161 ASP A O 1
ATOM 1225 N N . GLU A 1 162 ? 10.449 2.189 -23.657 1.00 51.12 162 GLU A N 1
ATOM 1226 C CA . GLU A 1 162 ? 11.132 1.259 -24.585 1.00 51.12 162 GLU A CA 1
ATOM 1227 C C . GLU A 1 162 ? 10.634 1.390 -26.036 1.00 51.12 162 GLU A C 1
ATOM 1229 O O . GLU A 1 162 ? 11.390 1.200 -26.987 1.00 51.12 162 GLU A O 1
ATOM 1234 N N . PHE A 1 163 ? 9.373 1.785 -26.232 1.00 46.97 163 PHE A N 1
ATOM 1235 C CA . PHE A 1 163 ? 8.775 1.907 -27.564 1.00 46.97 163 PHE A CA 1
ATOM 1236 C C . PHE A 1 163 ? 9.201 3.172 -28.324 1.00 46.97 163 PHE A C 1
ATOM 1238 O O . PHE A 1 163 ? 9.090 3.202 -29.547 1.00 46.97 163 PHE A O 1
ATOM 1245 N N . GLY A 1 164 ? 9.668 4.215 -27.627 1.00 47.06 164 GLY A N 1
ATOM 1246 C CA . GLY A 1 164 ? 10.080 5.478 -28.250 1.00 47.06 164 GLY A CA 1
ATOM 1247 C C . GLY A 1 164 ? 11.480 5.423 -28.860 1.00 47.06 164 GLY A C 1
ATOM 1248 O O . GLY A 1 164 ? 11.709 6.008 -29.915 1.00 47.06 164 GLY A O 1
ATOM 1249 N N . TYR A 1 165 ? 12.397 4.684 -28.230 1.00 43.53 165 TYR A N 1
ATOM 1250 C CA . TYR A 1 165 ? 13.781 4.546 -28.698 1.00 43.53 165 TYR A CA 1
ATOM 1251 C C . TYR A 1 165 ? 13.924 3.627 -29.920 1.00 43.53 165 TYR A C 1
ATOM 1253 O O . TYR A 1 165 ? 14.838 3.813 -30.715 1.00 43.53 165 TYR A O 1
ATOM 1261 N N . ASN A 1 166 ? 13.001 2.681 -30.116 1.00 47.78 166 ASN A N 1
ATOM 1262 C CA . ASN A 1 166 ? 13.018 1.750 -31.254 1.00 47.78 166 ASN A CA 1
ATOM 1263 C C . ASN A 1 166 ? 12.437 2.359 -32.555 1.00 47.78 166 ASN A C 1
ATOM 1265 O O . ASN A 1 166 ? 12.287 1.674 -33.558 1.00 47.78 166 ASN A O 1
ATOM 1269 N N . LEU A 1 167 ? 12.051 3.641 -32.537 1.00 50.47 167 LEU A N 1
ATOM 1270 C CA . LEU A 1 167 ? 11.529 4.367 -33.706 1.00 50.47 167 LEU A CA 1
ATOM 1271 C C . LEU A 1 167 ? 12.495 5.447 -34.225 1.00 50.47 167 LEU A C 1
ATOM 1273 O O . LEU A 1 167 ? 12.181 6.123 -35.204 1.00 50.47 167 LEU A O 1
ATOM 1277 N N . THR A 1 168 ? 13.638 5.640 -33.565 1.00 46.94 168 THR A N 1
ATOM 1278 C CA . THR A 1 168 ? 14.649 6.659 -33.899 1.00 46.94 168 THR A CA 1
ATOM 1279 C C . THR A 1 168 ? 15.990 6.079 -34.364 1.00 46.94 168 THR A C 1
ATOM 1281 O O . THR A 1 168 ? 16.922 6.849 -34.606 1.00 46.94 168 THR A O 1
ATOM 1284 N N . LEU A 1 169 ? 16.075 4.758 -34.538 1.00 38.44 169 LEU A N 1
ATOM 1285 C CA . LEU A 1 169 ? 17.177 4.019 -35.168 1.00 38.44 169 LEU A CA 1
ATOM 1286 C C . LEU A 1 169 ? 16.650 3.234 -36.375 1.00 38.44 169 LEU A C 1
ATOM 1288 O O . LEU A 1 169 ? 17.455 3.014 -37.306 1.00 38.44 169 LEU A O 1
#